Protein AF-A0A932HNU4-F1 (afdb_monomer_lite)

Secondary structure (DSSP, 8-state):
-HHHHHTTEEEEEEEEE--HHHHHGGGS---HHHHHHHHHHHHHHHHHHHHTTSS--SEEEEEEEE-

Foldseek 3Di:
DVVVVVVFWAWPDKDAFACPQLVCLVVDPDDPVCSVVSSVVSRVVRVVCVVVVVDRHPDMDIDTHGD

Radius of gyration: 15.99 Å; chains: 1; bounding box: 33×16×47 Å

Structure (mmCIF, N/CA/C/O backbone):
data_AF-A0A932HNU4-F1
#
_entry.id   AF-A0A932HNU4-F1
#
loop_
_atom_site.group_PDB
_atom_site.id
_atom_site.type_symbol
_atom_site.label_atom_id
_atom_site.label_alt_id
_atom_site.label_comp_id
_atom_site.label_asym_id
_atom_site.label_entity_id
_atom_site.label_seq_id
_atom_site.pdbx_PDB_ins_code
_atom_site.Cartn_x
_atom_site.Cartn_y
_atom_site.Cartn_z
_atom_site.occupancy
_atom_site.B_iso_or_equiv
_atom_site.auth_seq_id
_atom_site.auth_comp_id
_atom_site.auth_asym_id
_atom_site.auth_atom_id
_atom_site.pdbx_PDB_model_num
ATOM 1 N N . MET A 1 1 ? -16.602 -5.297 12.105 1.00 60.06 1 MET A N 1
ATOM 2 C CA . MET A 1 1 ? -15.363 -5.962 12.587 1.00 60.06 1 MET A CA 1
ATOM 3 C C . MET A 1 1 ? -14.537 -5.056 13.503 1.00 60.06 1 MET A C 1
ATOM 5 O O . MET A 1 1 ? -14.257 -5.456 14.625 1.00 60.06 1 MET A O 1
ATOM 9 N N . ILE A 1 2 ? -14.192 -3.832 13.083 1.00 68.50 2 ILE A N 1
ATOM 10 C CA . ILE A 1 2 ? -13.458 -2.863 13.925 1.00 68.50 2 ILE A CA 1
ATOM 11 C C . ILE A 1 2 ? -14.237 -2.493 15.199 1.00 68.50 2 ILE A C 1
ATOM 13 O O . ILE A 1 2 ? -13.640 -2.376 16.266 1.00 68.50 2 ILE A O 1
ATOM 17 N N . ASP A 1 3 ? -15.566 -2.390 15.126 1.00 75.56 3 ASP A N 1
ATOM 18 C CA . ASP A 1 3 ? -16.394 -2.054 16.295 1.00 75.56 3 ASP A CA 1
ATOM 19 C C . ASP A 1 3 ? -16.338 -3.122 17.392 1.00 75.56 3 ASP A C 1
ATOM 21 O O . ASP A 1 3 ? -16.398 -2.805 18.577 1.00 75.56 3 ASP A O 1
ATOM 25 N N . SER A 1 4 ? -16.141 -4.389 17.020 1.00 76.19 4 SER A N 1
ATOM 26 C CA . SER A 1 4 ? -15.942 -5.489 17.968 1.00 76.19 4 SER A CA 1
ATOM 27 C C . SER A 1 4 ? -14.614 -5.355 18.720 1.00 76.19 4 SER A C 1
ATOM 29 O O . SER A 1 4 ? -14.544 -5.675 19.905 1.00 76.19 4 SER A O 1
ATOM 31 N N . ILE A 1 5 ? -13.571 -4.858 18.046 1.00 74.31 5 ILE A N 1
ATOM 32 C CA . ILE A 1 5 ? -12.239 -4.638 18.626 1.00 74.31 5 ILE A CA 1
ATOM 33 C C . ILE A 1 5 ? -12.267 -3.420 19.556 1.00 74.31 5 ILE A C 1
ATOM 35 O O . ILE A 1 5 ? -11.786 -3.508 20.685 1.00 74.31 5 ILE A O 1
ATOM 39 N N . LYS A 1 6 ? -12.921 -2.327 19.138 1.00 75.31 6 LYS A N 1
ATOM 40 C CA . LYS A 1 6 ? -13.085 -1.100 19.941 1.00 75.31 6 LYS A CA 1
ATOM 41 C C . LYS A 1 6 ? -13.793 -1.325 21.281 1.00 75.31 6 LYS A C 1
ATOM 43 O O . LYS A 1 6 ? -13.556 -0.578 22.219 1.00 75.31 6 LYS A O 1
ATOM 48 N N . LYS A 1 7 ? -14.640 -2.356 21.392 1.00 80.81 7 LYS A N 1
ATOM 49 C CA . LYS A 1 7 ? -15.312 -2.716 22.656 1.00 80.81 7 LYS A CA 1
ATOM 50 C C . LYS A 1 7 ? -14.363 -3.252 23.731 1.00 80.81 7 LYS A C 1
ATOM 52 O O . LYS A 1 7 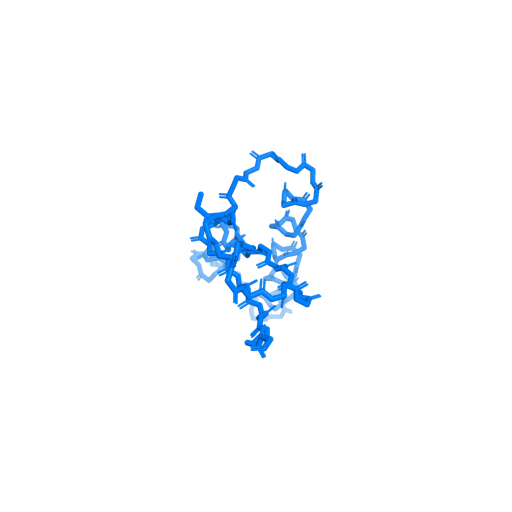? -14.732 -3.251 24.898 1.00 80.81 7 LYS A O 1
ATOM 57 N N . ARG A 1 8 ? -13.193 -3.777 23.351 1.00 80.25 8 ARG A N 1
ATOM 58 C CA . ARG A 1 8 ? -12.252 -4.446 24.274 1.00 80.25 8 ARG A CA 1
ATOM 59 C C . ARG A 1 8 ? -10.853 -3.839 24.275 1.00 80.25 8 ARG A C 1
ATOM 61 O O . ARG A 1 8 ? -10.084 -4.097 25.194 1.00 80.25 8 ARG A O 1
ATOM 68 N N . PHE A 1 9 ? -10.515 -3.073 23.245 1.00 81.25 9 PHE A N 1
ATOM 69 C CA . PHE A 1 9 ? -9.190 -2.511 23.050 1.00 81.25 9 PHE A CA 1
ATOM 70 C C . PHE A 1 9 ? -9.301 -1.062 22.588 1.00 81.25 9 PHE A C 1
ATOM 72 O O . PHE A 1 9 ? -10.125 -0.727 21.733 1.00 81.25 9 PHE A O 1
ATOM 79 N N . THR A 1 10 ? -8.419 -0.214 23.104 1.00 83.62 10 THR A N 1
ATOM 80 C CA . THR A 1 10 ? -8.287 1.167 22.644 1.00 83.62 10 THR A CA 1
ATOM 81 C C . THR A 1 10 ? -7.477 1.162 21.354 1.00 83.62 10 THR A C 1
ATOM 83 O O . THR A 1 10 ? -6.297 0.808 21.354 1.00 83.62 10 THR A O 1
ATOM 86 N N . VAL A 1 11 ? -8.116 1.522 20.239 1.00 80.12 11 VAL A N 1
ATOM 87 C CA . VAL A 1 11 ? -7.466 1.594 18.923 1.00 80.12 11 VAL A CA 1
ATOM 88 C C . VAL A 1 11 ? -6.595 2.847 18.866 1.00 80.12 11 VAL A C 1
ATOM 90 O O . VAL A 1 11 ? -7.108 3.959 18.957 1.00 80.12 11 VAL A O 1
ATOM 93 N N . ILE A 1 12 ? -5.286 2.659 18.709 1.00 83.44 12 ILE A N 1
ATOM 94 C CA . ILE A 1 12 ? -4.290 3.738 18.642 1.00 83.44 12 ILE A CA 1
ATOM 95 C C . ILE A 1 12 ? -4.110 4.182 17.191 1.00 83.44 12 ILE A C 1
ATOM 97 O O . ILE A 1 12 ? -4.071 5.375 16.895 1.00 83.44 12 ILE A O 1
ATOM 101 N N . LYS A 1 13 ? -4.004 3.217 16.271 1.00 80.38 13 LYS A N 1
ATOM 102 C CA . LYS A 1 13 ? -3.710 3.492 14.866 1.00 80.38 13 LYS A CA 1
ATOM 103 C C . LYS A 1 13 ? -4.412 2.500 13.954 1.00 80.38 13 LYS A C 1
ATOM 105 O O . LYS A 1 13 ? -4.429 1.299 14.208 1.00 80.38 13 LYS A O 1
ATOM 110 N N . GLN A 1 14 ? -4.955 3.018 12.860 1.00 78.56 14 GLN A N 1
ATOM 111 C CA . GLN A 1 14 ? -5.539 2.231 11.782 1.00 78.56 14 GLN A CA 1
ATOM 112 C C . GLN A 1 14 ? -4.898 2.662 10.464 1.00 78.56 14 GLN A C 1
ATOM 114 O O . GLN A 1 14 ? -4.907 3.846 10.126 1.00 78.56 14 GLN A O 1
ATOM 119 N N . GLN A 1 15 ? -4.353 1.708 9.712 1.00 78.69 15 GLN A N 1
ATOM 120 C CA . GLN A 1 15 ? -3.760 1.962 8.404 1.00 78.69 15 GLN A CA 1
ATOM 121 C C . GLN A 1 15 ? -4.234 0.921 7.390 1.00 78.69 15 GLN A C 1
ATOM 123 O O . GLN A 1 15 ? -4.001 -0.273 7.554 1.00 78.69 15 GLN A O 1
ATOM 128 N N . GLY A 1 16 ? -4.905 1.381 6.334 1.00 75.75 16 GLY A N 1
ATOM 129 C CA . GLY A 1 16 ? -5.248 0.548 5.183 1.00 75.75 16 GLY A CA 1
ATOM 130 C C . GLY A 1 16 ? -4.057 0.400 4.240 1.00 75.75 16 GLY A C 1
ATOM 131 O O . GLY A 1 16 ? -3.259 1.328 4.091 1.00 75.75 16 GLY A O 1
ATOM 132 N N . PHE A 1 17 ? -3.943 -0.758 3.599 1.00 76.44 17 PHE A N 1
ATOM 133 C CA . PHE A 1 17 ? -2.950 -1.037 2.572 1.00 76.44 17 PHE A CA 1
ATOM 134 C C . PHE A 1 17 ? -3.610 -1.753 1.387 1.00 76.44 17 PHE A C 1
ATOM 136 O O . PHE A 1 17 ? -4.243 -2.794 1.545 1.00 76.44 17 PHE A O 1
ATOM 143 N N . ALA A 1 18 ? -3.463 -1.183 0.192 1.00 79.62 18 ALA A N 1
ATOM 144 C CA . ALA A 1 18 ? -4.064 -1.666 -1.047 1.00 79.62 18 ALA A CA 1
ATOM 145 C C . ALA A 1 18 ? -2.981 -1.731 -2.126 1.00 79.62 18 ALA A C 1
ATOM 147 O O . ALA A 1 18 ? -2.794 -0.763 -2.842 1.00 79.62 18 ALA A O 1
ATOM 148 N N . PRO A 1 19 ? -2.226 -2.829 -2.238 1.00 74.88 19 PRO A N 1
ATOM 149 C CA . PRO A 1 19 ? -1.111 -2.939 -3.181 1.00 74.88 19 PRO A CA 1
ATOM 150 C C . PRO A 1 19 ? -1.565 -3.305 -4.605 1.00 74.88 19 PRO A C 1
ATOM 152 O O . PRO A 1 19 ? -0.987 -4.196 -5.228 1.00 74.88 19 PRO A O 1
ATOM 155 N N . PHE A 1 20 ? -2.626 -2.681 -5.117 1.00 78.69 20 PHE A N 1
ATOM 156 C CA . PHE A 1 20 ? -3.234 -3.077 -6.388 1.00 78.69 20 PHE A CA 1
ATOM 157 C C . PHE A 1 20 ? -2.281 -2.828 -7.564 1.00 78.69 20 PHE A C 1
ATOM 159 O O . PHE A 1 20 ? -1.886 -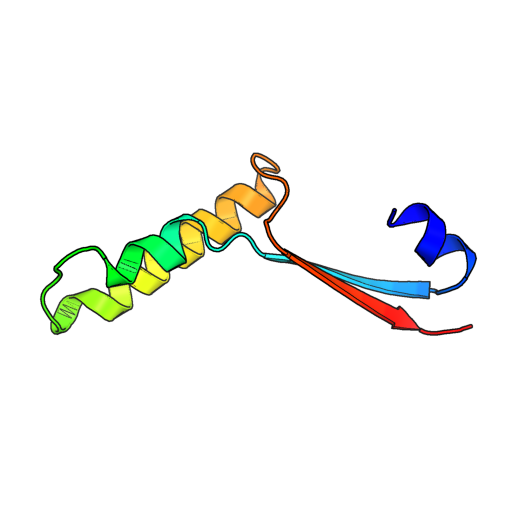3.751 -8.282 1.00 78.69 20 PHE A O 1
ATOM 166 N N . PHE A 1 21 ? -1.834 -1.587 -7.718 1.00 79.00 21 PHE A N 1
ATOM 167 C CA . PHE A 1 21 ? -0.895 -1.185 -8.755 1.00 79.00 21 PHE A CA 1
ATOM 168 C C . PHE A 1 21 ? 0.549 -1.532 -8.398 1.00 79.00 21 PHE A C 1
ATOM 170 O O . PHE A 1 21 ? 1.346 -1.865 -9.280 1.00 79.00 21 PHE A O 1
ATOM 177 N N . TYR A 1 22 ? 0.902 -1.511 -7.114 1.00 77.12 22 TYR A N 1
ATOM 178 C CA . TYR A 1 22 ? 2.238 -1.872 -6.656 1.00 77.12 22 TYR A CA 1
ATOM 179 C C . TYR A 1 22 ? 2.608 -3.315 -7.032 1.00 77.12 22 TYR A C 1
ATOM 181 O O . TYR A 1 22 ? 3.717 -3.548 -7.515 1.00 77.12 22 TYR A O 1
ATOM 189 N N . TYR A 1 23 ? 1.687 -4.276 -6.898 1.00 81.12 23 TYR A N 1
ATOM 190 C CA . TYR A 1 23 ? 1.939 -5.656 -7.334 1.00 81.12 23 TYR A CA 1
ATOM 191 C C . TYR A 1 23 ? 1.928 -5.843 -8.855 1.00 81.12 23 TYR A C 1
ATOM 193 O O . TYR A 1 23 ? 2.482 -6.827 -9.355 1.00 81.12 23 TYR A O 1
ATOM 201 N N . LEU A 1 24 ? 1.352 -4.905 -9.608 1.00 79.19 24 LEU A N 1
ATOM 202 C CA . LEU A 1 24 ? 1.448 -4.889 -11.068 1.00 79.19 24 LEU A CA 1
ATOM 203 C C . LEU A 1 24 ? 2.803 -4.352 -11.545 1.00 79.19 24 LEU A C 1
ATOM 205 O O . LEU A 1 24 ? 3.315 -4.832 -12.554 1.00 79.19 24 LEU A O 1
ATOM 209 N N . ALA A 1 25 ? 3.431 -3.439 -10.800 1.00 79.38 25 ALA A N 1
ATOM 210 C CA . ALA A 1 25 ? 4.712 -2.821 -11.151 1.00 79.38 25 ALA A CA 1
ATOM 211 C C . ALA A 1 25 ? 5.816 -3.800 -11.619 1.00 79.38 25 ALA A C 1
ATOM 213 O O . ALA A 1 25 ? 6.418 -3.540 -12.662 1.00 79.38 25 ALA A O 1
ATOM 214 N N . PRO A 1 26 ? 6.103 -4.926 -10.926 1.00 75.31 26 PRO A N 1
ATOM 215 C CA . PRO A 1 26 ? 7.129 -5.875 -11.368 1.00 75.31 26 PRO A CA 1
ATOM 216 C C . PRO A 1 26 ? 6.721 -6.704 -12.595 1.00 75.31 26 PRO A C 1
ATOM 218 O O . PRO A 1 26 ? 7.593 -7.267 -13.254 1.00 75.31 26 PRO A O 1
ATOM 221 N N . LYS A 1 27 ? 5.422 -6.784 -12.917 1.00 83.81 27 LYS A N 1
ATOM 22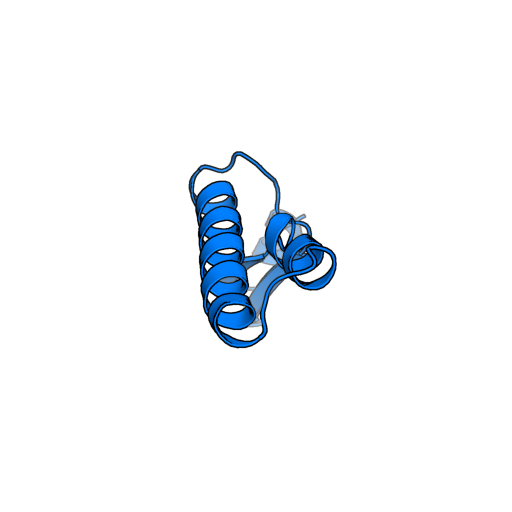2 C CA . LYS A 1 27 ? 4.920 -7.482 -14.112 1.00 83.81 27 LYS A CA 1
ATOM 223 C C . LYS A 1 27 ? 5.072 -6.636 -15.379 1.00 83.81 27 LYS A C 1
ATOM 225 O O . LYS A 1 27 ? 5.083 -7.179 -16.481 1.00 83.81 27 LYS A O 1
ATOM 230 N N . ILE A 1 28 ? 5.232 -5.320 -15.233 1.00 82.56 28 ILE A N 1
ATOM 231 C CA . ILE A 1 28 ? 5.499 -4.411 -16.348 1.00 82.56 28 ILE A CA 1
ATOM 232 C C . ILE A 1 28 ? 6.993 -4.499 -16.684 1.00 82.56 28 ILE A C 1
ATOM 234 O O . ILE A 1 28 ? 7.860 -4.194 -15.861 1.00 82.56 28 ILE A O 1
ATOM 238 N N . ARG A 1 29 ? 7.316 -4.917 -17.913 1.00 84.12 29 ARG A N 1
ATOM 239 C CA . ARG A 1 29 ? 8.704 -4.965 -18.396 1.00 84.12 29 ARG A CA 1
ATOM 240 C C . ARG A 1 29 ? 9.226 -3.546 -18.605 1.00 84.12 29 ARG A C 1
ATOM 242 O O . ARG A 1 29 ? 9.062 -2.962 -19.668 1.00 84.12 29 ARG A O 1
ATOM 249 N N . LEU A 1 30 ? 9.857 -3.003 -17.570 1.00 84.62 30 LEU A N 1
ATOM 250 C CA . LEU A 1 30 ? 10.457 -1.672 -17.587 1.00 84.62 30 LEU A CA 1
ATOM 251 C C . LEU A 1 30 ? 11.990 -1.742 -17.565 1.00 84.62 30 LEU A C 1
ATOM 253 O O . LEU A 1 30 ? 12.547 -2.603 -16.858 1.00 84.62 30 LEU A O 1
ATOM 257 N N . PRO A 1 31 ? 12.676 -0.807 -18.258 1.00 87.88 31 PRO A N 1
ATOM 258 C CA . PRO A 1 31 ? 14.114 -0.610 -18.125 1.00 87.88 31 PRO A CA 1
ATOM 259 C C . PRO A 1 31 ? 14.517 -0.406 -16.660 1.00 87.88 31 PRO A C 1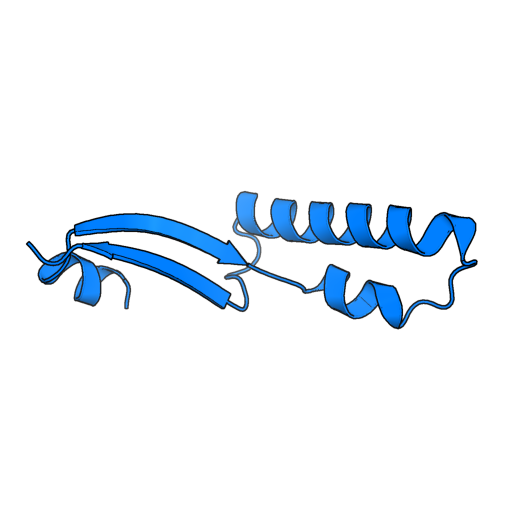
ATOM 261 O O . PRO A 1 31 ? 13.805 0.241 -15.884 1.00 87.88 31 PRO A O 1
ATOM 264 N N . ARG A 1 32 ? 15.681 -0.941 -16.268 1.00 84.50 32 ARG A N 1
ATOM 265 C CA . ARG A 1 32 ? 16.148 -0.936 -14.868 1.00 84.50 32 ARG A CA 1
ATOM 266 C C . ARG A 1 32 ? 16.213 0.475 -14.269 1.00 84.50 32 ARG A C 1
ATOM 268 O O . ARG A 1 32 ? 15.897 0.637 -13.095 1.00 84.50 32 ARG A O 1
ATOM 275 N N . ALA A 1 33 ? 16.543 1.474 -15.089 1.00 88.62 33 ALA A N 1
ATOM 276 C CA . ALA A 1 33 ? 16.643 2.876 -14.688 1.00 88.62 33 ALA A CA 1
ATOM 277 C C . ALA A 1 33 ? 15.318 3.465 -14.168 1.00 88.62 33 ALA A C 1
ATOM 279 O O . ALA A 1 33 ? 15.322 4.251 -13.226 1.00 88.62 33 ALA A O 1
ATOM 280 N N . VAL A 1 34 ? 14.176 3.065 -14.739 1.00 87.62 34 VAL A N 1
ATOM 281 C CA . VAL A 1 34 ? 12.867 3.668 -14.419 1.00 87.62 34 VAL A CA 1
ATOM 282 C C . VAL A 1 34 ? 12.002 2.794 -13.517 1.00 87.62 34 VAL A C 1
ATOM 284 O O . VAL A 1 34 ? 11.058 3.287 -12.902 1.00 87.62 34 VAL A O 1
ATOM 287 N N . ARG A 1 35 ? 12.339 1.505 -13.385 1.00 85.06 35 ARG A N 1
ATOM 288 C CA . ARG A 1 35 ? 11.556 0.509 -12.637 1.00 85.06 35 ARG A CA 1
ATOM 289 C C . ARG A 1 35 ? 11.205 0.963 -11.218 1.00 85.06 35 ARG A C 1
ATOM 291 O O . ARG A 1 35 ? 10.049 0.876 -10.816 1.00 85.06 35 ARG A O 1
ATOM 298 N N . TYR A 1 36 ? 12.182 1.476 -10.470 1.00 86.75 36 TYR A N 1
ATOM 299 C CA . TYR A 1 36 ? 11.965 1.915 -9.087 1.00 86.75 36 TYR A CA 1
ATOM 300 C C . TYR A 1 36 ? 11.117 3.182 -8.984 1.00 86.75 36 TYR A C 1
ATOM 302 O O . TYR A 1 36 ? 10.348 3.336 -8.037 1.00 86.75 36 TYR A O 1
ATOM 310 N N . SER A 1 37 ? 11.253 4.101 -9.937 1.00 88.62 37 SER A N 1
ATOM 311 C CA . SER A 1 37 ? 10.450 5.324 -9.967 1.00 88.62 37 SER A CA 1
ATOM 312 C C . SER A 1 37 ? 8.995 5.001 -10.290 1.00 88.62 37 SER A C 1
ATOM 314 O O . SER A 1 37 ? 8.105 5.437 -9.567 1.00 88.62 37 SER A O 1
ATOM 316 N N . VAL A 1 38 ? 8.752 4.139 -11.281 1.00 87.44 38 VAL A N 1
ATOM 317 C CA . VAL A 1 38 ? 7.393 3.704 -11.632 1.00 87.44 38 VAL A CA 1
ATOM 318 C C . VAL A 1 38 ? 6.749 2.915 -10.492 1.00 87.44 38 VAL A C 1
ATOM 320 O O . VAL A 1 38 ? 5.613 3.200 -10.128 1.00 87.44 38 VAL A O 1
ATOM 323 N N . ALA A 1 39 ? 7.476 1.994 -9.850 1.00 87.12 39 ALA A N 1
ATOM 324 C CA . ALA A 1 39 ? 6.957 1.269 -8.688 1.00 87.12 39 ALA A CA 1
ATOM 325 C C . ALA A 1 39 ? 6.560 2.209 -7.532 1.00 87.12 39 ALA A C 1
ATOM 327 O O . ALA A 1 39 ? 5.544 1.983 -6.872 1.00 87.12 39 ALA A O 1
ATOM 328 N N . ARG A 1 40 ? 7.324 3.289 -7.301 1.00 88.06 40 ARG A N 1
ATOM 329 C CA . ARG A 1 40 ? 6.974 4.324 -6.312 1.00 88.06 40 ARG A CA 1
ATOM 330 C C . ARG A 1 40 ? 5.717 5.097 -6.707 1.00 88.06 40 ARG A C 1
ATOM 332 O O . ARG A 1 40 ? 4.857 5.297 -5.853 1.00 88.06 40 ARG A O 1
ATOM 339 N N . SER A 1 41 ? 5.576 5.477 -7.975 1.00 89.25 41 SER A N 1
ATOM 340 C CA . SER A 1 41 ? 4.373 6.159 -8.470 1.00 89.25 41 SER A CA 1
ATOM 341 C C . SER A 1 41 ? 3.127 5.281 -8.356 1.00 89.25 41 SER A C 1
ATOM 343 O O . SER A 1 41 ? 2.095 5.748 -7.881 1.00 89.25 41 SER A O 1
ATOM 345 N N . LEU A 1 42 ? 3.236 3.994 -8.695 1.00 88.44 42 LEU A N 1
ATOM 346 C CA . LEU A 1 42 ? 2.139 3.030 -8.566 1.00 88.44 42 LEU A CA 1
ATOM 347 C C . LEU A 1 42 ? 1.730 2.832 -7.098 1.00 88.44 42 LEU A C 1
ATOM 349 O O . LEU A 1 42 ? 0.544 2.866 -6.786 1.00 88.44 42 LEU A O 1
ATOM 353 N N . LYS A 1 43 ? 2.697 2.763 -6.173 1.00 86.75 43 LYS A N 1
ATOM 354 C CA . LYS A 1 43 ? 2.412 2.778 -4.727 1.00 86.75 43 LYS A CA 1
ATOM 355 C C . LYS A 1 43 ? 1.715 4.070 -4.279 1.00 86.75 43 LYS A C 1
ATOM 357 O O . LYS A 1 43 ? 0.890 4.050 -3.369 1.00 86.75 43 LYS A O 1
ATOM 362 N N . SER A 1 44 ? 2.060 5.209 -4.876 1.00 87.12 44 SER A N 1
ATOM 363 C CA . SER A 1 44 ? 1.395 6.480 -4.575 1.00 87.12 44 SER A CA 1
ATOM 364 C C . SER A 1 44 ? -0.065 6.475 -5.038 1.00 87.12 44 SER A C 1
ATOM 366 O O . SER A 1 44 ? -0.941 6.897 -4.285 1.00 87.12 44 SER A O 1
ATOM 368 N N . ALA A 1 45 ? -0.341 5.931 -6.228 1.00 86.12 45 ALA A N 1
ATOM 369 C CA . ALA A 1 45 ? -1.700 5.765 -6.744 1.00 86.12 45 ALA A CA 1
ATOM 370 C C . ALA A 1 45 ? -2.545 4.849 -5.841 1.00 86.12 45 ALA A C 1
ATOM 372 O O . ALA A 1 45 ? -3.662 5.206 -5.473 1.00 86.12 45 ALA A O 1
ATOM 373 N N . ASP A 1 46 ? -1.972 3.730 -5.394 1.00 85.19 46 ASP A N 1
ATOM 374 C CA . ASP A 1 46 ? -2.575 2.829 -4.405 1.00 85.19 46 ASP A CA 1
ATOM 375 C C . ASP A 1 46 ? -2.952 3.556 -3.099 1.00 85.19 46 ASP A C 1
ATOM 377 O O . ASP A 1 46 ? -4.075 3.453 -2.600 1.00 85.19 46 ASP A O 1
ATOM 381 N N . ASN A 1 47 ? -2.034 4.363 -2.559 1.00 84.44 47 ASN A N 1
ATOM 382 C CA . ASN A 1 47 ? -2.303 5.170 -1.366 1.00 84.44 47 ASN A CA 1
ATOM 383 C C . ASN A 1 47 ? -3.392 6.227 -1.607 1.00 84.44 47 ASN A C 1
ATOM 385 O O . ASN A 1 47 ? -4.147 6.558 -0.691 1.00 84.44 47 ASN A O 1
ATOM 389 N N . MET A 1 48 ? -3.469 6.780 -2.818 1.00 83.69 48 MET A N 1
ATOM 390 C CA . MET A 1 48 ? -4.482 7.767 -3.183 1.00 83.69 48 MET A CA 1
ATOM 391 C C . MET A 1 48 ? -5.872 7.131 -3.272 1.00 83.69 48 MET A C 1
ATOM 393 O O . MET A 1 48 ? -6.820 7.705 -2.739 1.00 83.69 48 MET A O 1
ATOM 397 N N . LEU A 1 49 ? -5.991 5.923 -3.832 1.00 82.25 49 LEU A N 1
ATOM 398 C CA . LEU A 1 49 ? -7.246 5.160 -3.836 1.00 82.25 49 LEU A CA 1
ATOM 399 C C . LEU A 1 49 ? -7.777 4.916 -2.420 1.00 82.25 49 LEU A C 1
ATOM 401 O O . LEU A 1 49 ? -8.966 5.113 -2.160 1.00 82.25 49 LEU A O 1
ATOM 405 N N . LEU A 1 50 ? -6.888 4.553 -1.492 1.00 80.12 50 LEU A N 1
ATOM 406 C CA . LEU A 1 50 ? -7.232 4.378 -0.080 1.00 80.12 50 LEU A CA 1
ATOM 407 C C . LEU A 1 50 ? -7.703 5.678 0.575 1.00 80.12 50 LEU A C 1
ATOM 409 O O . LEU A 1 50 ? -8.678 5.674 1.325 1.00 80.12 50 LEU A O 1
ATOM 413 N N . ARG A 1 51 ? -7.026 6.800 0.294 1.00 80.81 51 ARG A N 1
ATOM 414 C CA . ARG A 1 51 ? -7.420 8.120 0.817 1.00 80.81 51 ARG A CA 1
ATOM 415 C C . ARG A 1 51 ? -8.786 8.554 0.299 1.00 80.81 51 ARG A C 1
ATOM 417 O O . ARG A 1 51 ? -9.574 9.091 1.070 1.00 80.81 51 ARG A O 1
ATOM 424 N N . LEU A 1 52 ? -9.067 8.294 -0.976 1.00 80.62 52 LEU A N 1
ATOM 425 C CA . LEU A 1 52 ? -10.349 8.599 -1.611 1.00 80.62 52 LEU A CA 1
ATOM 426 C C . LEU A 1 52 ? -11.458 7.599 -1.243 1.00 80.62 52 LEU A C 1
ATOM 428 O O . LEU A 1 52 ? -12.589 7.775 -1.680 1.00 80.62 52 LEU A O 1
ATOM 432 N N . ARG A 1 53 ? -11.154 6.563 -0.443 1.00 73.31 53 ARG A N 1
ATOM 433 C CA . ARG A 1 53 ? -12.077 5.475 -0.070 1.00 73.31 53 ARG A CA 1
ATOM 434 C C . ARG A 1 53 ? -12.717 4.770 -1.274 1.00 73.31 53 ARG A C 1
ATOM 436 O O . ARG A 1 53 ? -13.789 4.192 -1.151 1.00 73.31 53 ARG A O 1
ATOM 443 N N . LEU A 1 54 ? -12.047 4.789 -2.428 1.00 66.12 54 LEU A N 1
ATOM 444 C CA . LEU A 1 54 ? -12.515 4.125 -3.652 1.00 66.12 54 LEU A CA 1
ATOM 445 C C . LEU A 1 54 ? -12.292 2.606 -3.614 1.00 66.12 54 LEU A C 1
ATOM 447 O O . LEU A 1 54 ? -12.805 1.879 -4.457 1.00 66.12 54 LEU A O 1
ATOM 451 N N . SER A 1 55 ? -11.512 2.125 -2.646 1.00 67.56 55 SER A N 1
ATOM 452 C CA . SER A 1 55 ? -11.261 0.710 -2.406 1.00 67.56 55 SER A CA 1
ATOM 453 C C . SER A 1 55 ? -11.138 0.470 -0.903 1.00 67.56 55 SER A C 1
ATOM 455 O O . SER A 1 55 ? -10.423 1.194 -0.203 1.00 67.56 55 SER A O 1
ATOM 457 N N . GLU A 1 56 ? -11.821 -0.561 -0.405 1.00 64.69 56 GLU A N 1
ATOM 458 C CA . GLU A 1 56 ? -11.498 -1.155 0.889 1.00 64.69 56 GLU A CA 1
ATOM 459 C C . GLU A 1 56 ? -10.188 -1.924 0.703 1.00 64.69 56 GLU A C 1
ATOM 461 O O . GLU A 1 56 ? -10.127 -2.891 -0.053 1.00 64.69 56 GLU A O 1
ATOM 466 N N . GLY A 1 57 ? -9.095 -1.418 1.277 1.00 67.44 57 GLY A N 1
ATOM 467 C CA . GLY A 1 57 ? -7.769 -1.980 1.028 1.00 67.44 57 GLY A CA 1
ATOM 468 C C . GLY A 1 57 ? -7.679 -3.475 1.325 1.00 67.44 57 GLY A C 1
ATOM 469 O O . GLY A 1 57 ? -8.309 -3.968 2.254 1.00 67.44 57 GLY A O 1
ATOM 470 N N . ALA A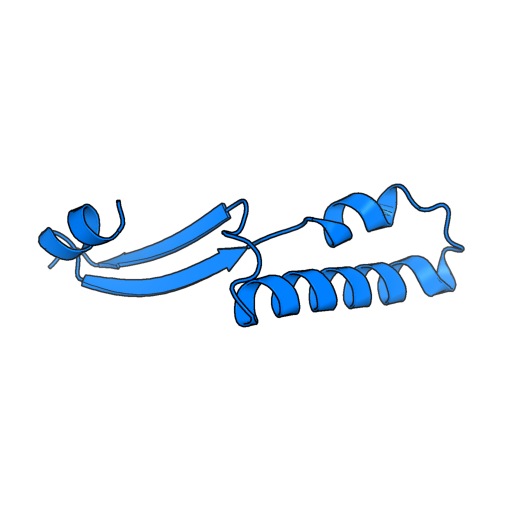 1 58 ? -6.850 -4.187 0.557 1.00 73.75 58 ALA A N 1
ATOM 471 C CA . ALA A 1 58 ? -6.669 -5.635 0.690 1.00 73.75 58 ALA A CA 1
ATOM 472 C C . ALA A 1 58 ? -6.182 -6.065 2.087 1.00 73.75 58 ALA A C 1
ATOM 474 O O . ALA A 1 58 ? -6.467 -7.175 2.528 1.00 73.75 58 ALA A O 1
ATOM 475 N N . TYR A 1 59 ? -5.453 -5.187 2.779 1.00 76.00 59 TYR A N 1
ATOM 476 C CA . TYR A 1 59 ? -4.997 -5.401 4.146 1.00 76.00 59 TYR A CA 1
ATOM 477 C C . TYR A 1 59 ? -5.328 -4.188 5.011 1.00 76.00 59 TYR A C 1
ATOM 479 O O . TYR A 1 59 ? -5.259 -3.040 4.562 1.00 76.00 59 TYR A O 1
ATOM 487 N N . PHE A 1 60 ? -5.619 -4.434 6.284 1.00 77.50 60 PHE A N 1
ATOM 488 C CA . PHE A 1 60 ? -5.720 -3.393 7.297 1.00 77.50 60 PHE A CA 1
ATOM 489 C C . PHE A 1 60 ? -4.787 -3.742 8.457 1.00 77.50 60 PHE A C 1
ATOM 491 O O . PHE A 1 60 ? -4.789 -4.858 8.972 1.00 77.50 60 PHE A O 1
ATOM 498 N N . PHE A 1 61 ? -3.976 -2.774 8.862 1.00 80.94 61 PHE A N 1
ATOM 499 C CA . PHE A 1 61 ? -3.130 -2.862 10.041 1.00 80.94 61 PHE A CA 1
ATOM 500 C C . PHE A 1 61 ? -3.793 -2.053 11.145 1.00 80.94 61 PHE A C 1
ATOM 502 O O . PHE A 1 61 ? -4.105 -0.872 10.964 1.00 80.94 61 PHE A O 1
ATOM 509 N N . LEU A 1 62 ? -4.044 -2.707 12.273 1.00 83.50 62 LE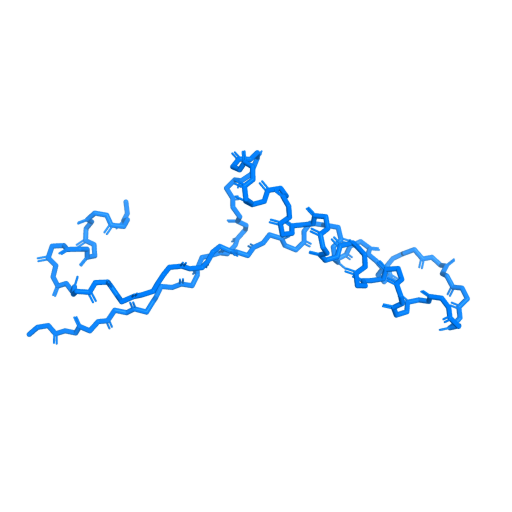U A N 1
ATOM 510 C CA . LEU A 1 62 ? -4.687 -2.101 13.425 1.00 83.50 62 LEU A CA 1
ATOM 511 C C . LEU A 1 62 ? -3.796 -2.299 14.644 1.00 83.50 62 LEU A C 1
ATOM 513 O O . LEU A 1 62 ? -3.518 -3.424 15.050 1.00 83.50 62 LEU A O 1
ATOM 517 N N . GLU A 1 63 ? -3.353 -1.187 15.209 1.00 84.94 63 GLU A N 1
ATOM 518 C CA . GLU A 1 63 ? -2.605 -1.152 16.454 1.00 84.94 63 GLU A CA 1
ATOM 519 C C . GLU A 1 63 ? -3.576 -0.780 17.570 1.00 84.94 63 GLU A C 1
ATOM 521 O O . GLU A 1 63 ? -4.214 0.280 17.535 1.00 84.94 63 GLU A O 1
ATOM 526 N N . ALA A 1 64 ? -3.727 -1.673 18.542 1.00 85.25 64 ALA A N 1
ATOM 527 C CA . ALA A 1 64 ? -4.627 -1.474 19.663 1.00 85.25 64 ALA A CA 1
ATOM 528 C C . ALA A 1 64 ? -3.973 -1.908 20.971 1.00 85.25 64 ALA A C 1
ATOM 530 O O . ALA A 1 64 ? -3.217 -2.879 21.017 1.00 85.25 64 ALA A O 1
ATOM 531 N N . ARG A 1 65 ? -4.292 -1.183 22.041 1.00 84.38 65 ARG A N 1
ATOM 532 C CA . ARG A 1 65 ? -3.814 -1.461 23.394 1.00 84.38 65 ARG A CA 1
ATOM 533 C C . ARG A 1 65 ? -4.946 -2.046 24.221 1.00 84.38 65 ARG A C 1
ATOM 535 O O . ARG A 1 65 ? -6.079 -1.568 24.162 1.00 84.38 65 ARG A O 1
ATOM 542 N N . LYS A 1 66 ? -4.634 -3.088 24.987 1.00 78.19 66 LYS A N 1
ATOM 543 C CA . LYS A 1 66 ? -5.553 -3.623 25.990 1.00 78.19 66 LYS A CA 1
ATOM 544 C C . LYS A 1 66 ? -5.606 -2.630 27.152 1.00 78.19 66 LYS A C 1
ATOM 546 O O . LYS A 1 66 ? -4.548 -2.274 27.672 1.00 78.19 66 LYS A O 1
ATOM 551 N N . GLY A 1 67 ? -6.808 -2.137 27.445 1.00 62.75 67 GLY A N 1
ATOM 552 C CA . GLY A 1 67 ? -7.082 -1.355 28.651 1.00 62.75 67 GLY A CA 1
ATOM 553 C C . GLY A 1 67 ? -6.935 -2.203 29.902 1.00 62.75 67 GLY A C 1
ATOM 554 O O . GLY A 1 67 ? -7.128 -3.439 29.792 1.00 62.75 67 GLY A O 1
#

Sequence (67 aa):
MIDSIKKRFTVIKQQGFAPFFYYLAPKIRLPRAVRYSVARSLKSADNMLLRLRLSEGAYFFLEARKG

pLDDT: mean 80.02, std 6.6, range [60.06, 89.25]